Protein AF-A0AAW6KFJ2-F1 (afdb_monomer_lite)

pLDDT: mean 87.39, std 12.88, range [51.41, 98.06]

Sequence (100 aa):
MVNFIKYVGFAILAAGVITFLYLGLGMKTYEPGLSEGYTYEEPHPLRWVYAIASFLSCAFFGSVLLGISRIVQHKESESEYLKGIHEDIRHMKARNGIID

Foldseek 3Di:
DLVVLLVVLVVLLVVLVVQLCCQLPPAWDWDDDPDPPDTDTHHDPCSNVVSVVSSVVSNVVSVVSNVVSVVVVVVVVVVVVVVVVVVVVVVVCVVVVPDD

Secondary structure (DSSP, 8-state):
-HHHHHHHHHHHHHHHHHHHHHHHHH-EEEEEPSSTT-EEEEEPTTHHHHHHHHHHHHHHHHHHHHHHHHHHHHHHHHHHHHHHHHHHHHHHHHHTT---

Radius of gyration: 27.54 Å; chains: 1; bounding box: 54×17×85 Å

Structure (mmCIF, N/CA/C/O backbone):
data_AF-A0AAW6KFJ2-F1
#
_entry.id   AF-A0AAW6KFJ2-F1
#
loop_
_atom_site.group_PDB
_atom_site.id
_atom_site.type_symbol
_atom_site.label_atom_id
_atom_site.label_alt_id
_atom_site.label_comp_id
_atom_site.label_asym_id
_atom_site.label_entity_id
_atom_site.label_seq_id
_atom_site.pdbx_PDB_ins_code
_atom_site.Cartn_x
_atom_site.Cartn_y
_atom_site.Cartn_z
_atom_site.occupancy
_atom_site.B_iso_or_equiv
_atom_site.auth_seq_id
_atom_site.auth_comp_id
_atom_site.auth_asym_id
_atom_site.auth_atom_id
_atom_site.pdbx_PDB_model_num
ATOM 1 N N . MET A 1 1 ? -17.006 -1.931 9.694 1.00 81.06 1 MET A N 1
ATOM 2 C CA . MET A 1 1 ? -16.263 -0.838 9.020 1.00 81.06 1 MET A CA 1
ATOM 3 C C . MET A 1 1 ? -14.757 -1.114 8.967 1.00 81.06 1 MET A C 1
ATOM 5 O O . MET A 1 1 ? -14.168 -1.003 7.900 1.00 81.06 1 MET A O 1
ATOM 9 N N . VAL A 1 2 ? -14.150 -1.559 10.072 1.00 89.19 2 VAL A N 1
ATOM 10 C CA . VAL A 1 2 ? -12.719 -1.920 10.180 1.00 89.19 2 VAL A CA 1
ATOM 11 C C . VAL A 1 2 ? -12.215 -2.843 9.062 1.00 89.19 2 VAL A C 1
ATOM 13 O O . VAL A 1 2 ? -11.214 -2.535 8.418 1.00 89.19 2 VAL A O 1
ATOM 16 N N . ASN A 1 3 ? -12.923 -3.947 8.790 1.00 90.94 3 ASN A N 1
ATOM 17 C CA . ASN A 1 3 ? -12.503 -4.913 7.766 1.00 90.94 3 ASN A CA 1
ATOM 18 C C . ASN A 1 3 ? -12.411 -4.284 6.371 1.00 90.94 3 ASN A C 1
ATOM 20 O O . ASN A 1 3 ? -11.471 -4.567 5.638 1.00 90.94 3 ASN A O 1
ATOM 24 N N . PHE A 1 4 ? -13.333 -3.380 6.030 1.00 93.00 4 PHE A N 1
ATOM 25 C CA . PHE A 1 4 ? -13.304 -2.666 4.755 1.00 93.00 4 PHE A CA 1
ATOM 26 C C . PHE A 1 4 ? -12.043 -1.799 4.625 1.00 93.00 4 PHE A C 1
ATOM 28 O O . PHE A 1 4 ? -11.309 -1.934 3.651 1.00 93.00 4 PHE A O 1
ATOM 35 N N . ILE A 1 5 ? -11.736 -0.987 5.644 1.00 93.62 5 ILE A N 1
ATOM 36 C CA . ILE A 1 5 ? -10.531 -0.137 5.680 1.00 93.62 5 ILE A CA 1
ATOM 37 C C . ILE A 1 5 ? -9.265 -0.991 5.537 1.00 93.62 5 ILE A C 1
ATOM 39 O O . ILE A 1 5 ? -8.359 -0.655 4.774 1.00 93.62 5 ILE A O 1
ATOM 43 N N . LYS A 1 6 ? -9.225 -2.132 6.232 1.00 94.94 6 LYS A N 1
ATOM 44 C CA . LYS A 1 6 ? -8.114 -3.082 6.167 1.00 94.94 6 LYS A CA 1
ATOM 45 C C . LYS A 1 6 ? -7.924 -3.647 4.755 1.00 94.94 6 LYS A C 1
ATOM 47 O O . LYS A 1 6 ? -6.801 -3.652 4.256 1.00 94.94 6 LYS A O 1
ATOM 52 N N . TYR A 1 7 ? -8.999 -4.091 4.098 1.00 96.81 7 TYR A N 1
ATOM 53 C CA . TYR A 1 7 ? -8.926 -4.610 2.728 1.00 96.81 7 TYR A CA 1
ATOM 54 C C . TYR A 1 7 ? -8.493 -3.542 1.723 1.00 96.81 7 TYR A C 1
ATOM 56 O O . TYR A 1 7 ? -7.652 -3.827 0.875 1.00 96.81 7 TYR A O 1
ATOM 64 N N . VAL A 1 8 ? -8.996 -2.311 1.852 1.00 97.00 8 VAL A N 1
ATOM 65 C CA . VAL A 1 8 ? -8.570 -1.182 1.009 1.00 97.00 8 VAL A CA 1
ATOM 66 C C . VAL A 1 8 ? -7.079 -0.888 1.200 1.00 97.00 8 VAL A C 1
ATOM 68 O O . VAL A 1 8 ? -6.360 -0.726 0.216 1.00 97.00 8 VAL A O 1
ATOM 71 N N . GLY A 1 9 ? -6.585 -0.896 2.443 1.00 95.81 9 GLY A N 1
ATOM 72 C CA . GLY A 1 9 ? -5.157 -0.740 2.733 1.00 95.81 9 GLY A CA 1
ATOM 73 C C . GLY A 1 9 ? -4.296 -1.803 2.043 1.00 95.81 9 GLY A C 1
ATOM 74 O O . GLY A 1 9 ? -3.320 -1.467 1.374 1.00 95.81 9 GLY A O 1
ATOM 75 N N . PHE A 1 10 ? -4.688 -3.080 2.122 1.00 97.69 10 PHE A N 1
ATOM 76 C CA . PHE A 1 10 ? -3.987 -4.160 1.416 1.00 97.69 10 PHE A CA 1
ATOM 77 C C . PHE A 1 10 ? -4.077 -4.049 -0.108 1.00 97.69 10 PHE A C 1
ATOM 79 O O . PHE A 1 10 ? -3.086 -4.310 -0.789 1.00 97.69 10 PHE A O 1
ATOM 86 N N . ALA A 1 11 ? -5.226 -3.639 -0.649 1.00 97.62 11 ALA A N 1
ATOM 87 C CA . ALA A 1 11 ? -5.393 -3.435 -2.084 1.00 97.62 11 ALA A CA 1
ATOM 88 C C . ALA A 1 11 ? -4.442 -2.349 -2.612 1.00 97.62 11 ALA A C 1
ATOM 90 O O . ALA A 1 11 ? -3.820 -2.540 -3.654 1.00 97.62 11 ALA A O 1
ATOM 91 N N . ILE A 1 12 ? -4.261 -1.253 -1.867 1.00 97.19 12 ILE A N 1
ATOM 92 C CA . ILE A 1 12 ? -3.308 -0.188 -2.217 1.00 97.19 12 ILE A CA 1
ATOM 93 C C . ILE A 1 12 ? -1.865 -0.701 -2.190 1.00 97.19 12 ILE A C 1
ATOM 95 O O . ILE A 1 12 ? -1.094 -0.391 -3.097 1.00 97.19 12 ILE A O 1
ATOM 99 N N . LEU A 1 13 ? -1.494 -1.517 -1.197 1.00 97.56 13 LEU A N 1
ATOM 100 C CA . LEU A 1 13 ? -0.160 -2.129 -1.150 1.00 97.56 13 LEU A CA 1
ATOM 101 C C . LEU A 1 13 ? 0.086 -3.046 -2.355 1.00 97.56 13 LEU A C 1
ATOM 103 O O . LEU A 1 13 ? 1.133 -2.950 -2.995 1.00 97.56 13 LEU A O 1
ATOM 107 N N . ALA A 1 14 ? -0.888 -3.892 -2.702 1.00 97.56 14 ALA A N 1
ATOM 108 C CA . ALA A 1 14 ? -0.802 -4.767 -3.868 1.00 97.56 14 ALA A CA 1
ATOM 109 C C . ALA A 1 14 ? -0.702 -3.965 -5.176 1.00 97.56 14 ALA A C 1
ATOM 111 O O . ALA A 1 14 ? 0.164 -4.241 -6.006 1.00 97.56 14 ALA A O 1
ATOM 112 N N . ALA A 1 15 ? -1.528 -2.926 -5.333 1.00 97.06 15 ALA A N 1
ATOM 113 C CA . ALA A 1 15 ? -1.469 -2.023 -6.478 1.00 97.06 15 ALA A CA 1
ATOM 114 C C . ALA A 1 15 ? -0.106 -1.317 -6.581 1.00 97.06 15 ALA A C 1
ATOM 116 O O . ALA A 1 15 ? 0.425 -1.169 -7.681 1.00 97.06 15 ALA A O 1
ATOM 117 N N . GLY A 1 16 ? 0.499 -0.947 -5.448 1.00 96.81 16 GLY A N 1
ATOM 118 C CA . GLY A 1 16 ? 1.849 -0.386 -5.393 1.00 96.81 16 GLY A CA 1
ATOM 119 C C . GLY A 1 16 ? 2.913 -1.325 -5.960 1.00 96.81 16 GLY A C 1
ATOM 120 O O . GLY A 1 16 ? 3.731 -0.897 -6.773 1.00 96.81 16 GLY A O 1
ATOM 121 N N . VAL A 1 17 ? 2.876 -2.612 -5.596 1.00 97.06 17 VAL A N 1
ATOM 122 C CA . VAL A 1 17 ? 3.793 -3.635 -6.138 1.00 97.06 17 VAL A CA 1
ATOM 123 C C . VAL A 1 17 ? 3.592 -3.818 -7.643 1.00 97.06 17 VAL A C 1
ATOM 125 O O . VAL A 1 17 ? 4.563 -3.844 -8.397 1.00 97.06 17 VAL A O 1
ATOM 128 N N . ILE A 1 18 ? 2.338 -3.900 -8.097 1.00 96.88 18 ILE A N 1
ATOM 129 C CA . ILE A 1 18 ? 2.016 -4.045 -9.524 1.00 96.88 18 ILE A CA 1
ATOM 130 C C . ILE A 1 18 ? 2.538 -2.837 -10.312 1.00 96.88 18 ILE A C 1
ATOM 132 O O . ILE A 1 18 ? 3.198 -3.001 -11.336 1.00 96.88 18 ILE A O 1
ATOM 136 N N . THR A 1 19 ? 2.298 -1.627 -9.805 1.00 95.19 19 THR A N 1
ATOM 137 C CA . THR A 1 19 ? 2.715 -0.372 -10.447 1.00 95.19 19 THR A CA 1
ATOM 138 C C . THR A 1 19 ? 4.237 -0.253 -10.501 1.00 95.19 19 THR A C 1
ATOM 140 O O . THR A 1 19 ? 4.788 0.145 -11.524 1.00 95.19 19 THR A O 1
ATOM 143 N N . PHE A 1 20 ? 4.932 -0.652 -9.432 1.00 96.19 20 PHE A N 1
ATOM 144 C CA . PHE A 1 20 ? 6.392 -0.695 -9.385 1.00 96.19 20 PHE A CA 1
ATOM 145 C C . PHE A 1 20 ? 6.978 -1.584 -10.486 1.00 96.19 20 PHE A C 1
ATOM 147 O O . PHE A 1 20 ? 7.858 -1.147 -11.228 1.00 96.19 20 PHE A O 1
ATOM 154 N N . LEU A 1 21 ? 6.467 -2.812 -10.622 1.00 95.69 21 LEU A N 1
ATOM 155 C CA . LEU A 1 21 ? 6.923 -3.749 -11.651 1.00 95.69 21 LEU A CA 1
ATOM 156 C C . LEU A 1 21 ? 6.587 -3.243 -13.056 1.00 95.69 21 LEU A C 1
ATOM 158 O O . LEU A 1 21 ? 7.435 -3.296 -13.946 1.00 95.69 21 LEU A O 1
ATOM 162 N N . TYR A 1 22 ? 5.380 -2.704 -13.240 1.00 94.62 22 TYR A N 1
ATOM 163 C CA . TYR A 1 22 ? 4.930 -2.164 -14.518 1.00 94.62 22 TYR A CA 1
ATOM 164 C C . TYR A 1 22 ? 5.810 -1.000 -14.994 1.00 94.62 22 TYR A C 1
ATOM 166 O O . TYR A 1 22 ? 6.278 -1.006 -16.129 1.00 94.62 22 TYR A O 1
ATOM 174 N N . LEU A 1 23 ? 6.102 -0.031 -14.122 1.00 93.50 23 LEU A N 1
ATOM 175 C CA . LEU A 1 23 ? 6.944 1.117 -14.468 1.00 93.50 23 LEU A CA 1
ATOM 176 C C . LEU A 1 23 ? 8.423 0.740 -14.593 1.00 93.50 23 LEU A C 1
ATOM 178 O O . LEU A 1 23 ? 9.086 1.175 -15.533 1.00 93.50 23 LEU A O 1
ATOM 182 N N . GLY A 1 24 ? 8.944 -0.083 -13.680 1.00 91.00 24 GLY A N 1
ATOM 183 C CA . GLY A 1 24 ? 10.355 -0.474 -13.677 1.00 91.00 24 GLY A CA 1
ATOM 184 C C . GLY A 1 24 ? 10.751 -1.285 -14.913 1.00 91.00 24 GLY A C 1
ATOM 185 O O . GLY A 1 24 ? 11.833 -1.083 -15.470 1.00 91.00 24 GLY A O 1
ATOM 186 N N . LEU A 1 25 ? 9.865 -2.171 -15.379 1.00 89.88 25 LEU A N 1
ATOM 187 C CA . LEU A 1 25 ? 10.144 -3.069 -16.502 1.00 89.88 25 LEU A CA 1
ATOM 188 C C . LEU A 1 25 ? 9.567 -2.577 -17.834 1.00 89.88 25 LEU A C 1
ATOM 190 O O . LEU A 1 25 ? 10.178 -2.813 -18.873 1.00 89.88 25 LEU A O 1
ATOM 194 N N . GLY A 1 26 ? 8.412 -1.909 -17.815 1.00 87.50 26 GLY A N 1
ATOM 195 C CA . GLY A 1 26 ? 7.645 -1.591 -19.021 1.00 87.50 26 GLY A CA 1
ATOM 196 C C . GLY A 1 26 ? 7.860 -0.191 -19.591 1.00 87.50 26 GLY A C 1
ATOM 197 O O . GLY A 1 26 ? 7.506 0.04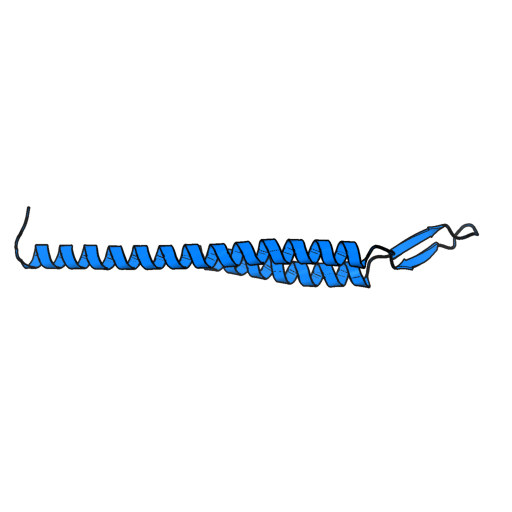0 -20.745 1.00 87.50 26 GLY A O 1
ATOM 198 N N . MET A 1 27 ? 8.424 0.752 -18.828 1.00 85.56 27 MET A N 1
ATOM 199 C CA . MET A 1 27 ? 8.512 2.136 -19.293 1.00 85.56 27 MET A CA 1
ATOM 200 C C . MET A 1 27 ? 9.682 2.361 -20.257 1.00 85.56 27 MET A C 1
ATOM 202 O O . MET A 1 27 ? 10.853 2.171 -19.909 1.00 85.56 27 MET A O 1
ATOM 206 N N . LYS A 1 28 ? 9.338 2.815 -21.462 1.00 85.31 28 LYS A N 1
ATOM 207 C CA . LYS A 1 28 ? 10.245 3.055 -22.586 1.00 85.31 28 LYS A CA 1
ATOM 208 C C . LYS A 1 28 ? 10.209 4.522 -23.011 1.00 85.31 28 LYS A C 1
ATOM 210 O O . LYS A 1 28 ? 9.214 5.211 -22.789 1.00 85.31 28 LYS A O 1
ATOM 215 N N . THR A 1 29 ? 11.288 4.976 -23.625 1.00 78.25 29 THR A N 1
ATOM 216 C CA . THR A 1 29 ? 11.393 6.240 -24.353 1.00 78.25 29 THR A CA 1
ATOM 217 C C . THR A 1 29 ? 11.551 5.944 -25.832 1.00 78.25 29 THR A C 1
ATOM 219 O O . THR A 1 29 ? 12.239 5.002 -26.215 1.00 78.25 29 THR A O 1
ATOM 222 N N . TYR A 1 30 ? 10.902 6.764 -26.651 1.00 71.81 30 TYR A N 1
ATOM 223 C CA . TYR A 1 30 ? 11.036 6.727 -28.097 1.00 71.81 30 TYR A CA 1
ATOM 224 C C . TYR A 1 30 ? 11.974 7.855 -28.503 1.00 71.81 30 TYR A C 1
ATOM 226 O O . TYR A 1 30 ? 11.594 9.024 -28.424 1.00 71.81 30 TYR A O 1
ATOM 234 N N . GLU A 1 31 ? 13.196 7.515 -28.899 1.00 64.44 31 GLU A N 1
ATOM 235 C CA . GLU A 1 31 ? 14.096 8.500 -29.494 1.00 64.44 31 GLU A CA 1
ATOM 236 C C . GLU A 1 31 ? 13.868 8.561 -31.012 1.00 64.44 31 GLU A C 1
ATOM 238 O O . GLU A 1 31 ? 13.760 7.507 -31.656 1.00 64.44 31 GLU A O 1
ATOM 243 N N . PRO A 1 32 ? 13.762 9.768 -31.605 1.00 61.50 32 PRO A N 1
ATOM 244 C CA . PRO A 1 32 ? 13.761 9.904 -33.052 1.00 61.50 32 PRO A CA 1
ATOM 245 C C . PRO A 1 32 ? 15.128 9.449 -33.569 1.00 61.50 32 PRO A C 1
ATOM 247 O O . PRO A 1 32 ? 16.155 10.036 -33.233 1.00 61.50 32 PRO A O 1
ATOM 250 N N . GLY A 1 33 ? 15.153 8.374 -34.355 1.00 59.22 33 GLY A N 1
ATOM 251 C CA . GLY A 1 33 ? 16.385 7.887 -34.958 1.00 59.22 33 GLY A CA 1
ATOM 252 C C . GLY A 1 33 ? 17.001 8.904 -35.918 1.00 59.22 33 GLY A C 1
ATOM 253 O O . GLY A 1 33 ? 16.338 9.806 -36.428 1.00 59.22 33 GLY A O 1
ATOM 254 N N . LEU A 1 34 ? 18.290 8.713 -36.207 1.00 60.50 34 LEU A N 1
ATOM 255 C CA . LEU A 1 34 ? 19.069 9.509 -37.168 1.00 60.50 34 LEU A CA 1
ATOM 256 C C . LEU A 1 34 ? 18.551 9.411 -38.624 1.00 60.50 34 LEU A C 1
ATOM 258 O O . LEU A 1 34 ? 19.060 10.108 -39.499 1.00 60.50 34 LEU A O 1
ATOM 262 N N . SER A 1 35 ? 17.554 8.565 -38.894 1.00 55.09 35 SER A N 1
ATOM 263 C CA . SER A 1 35 ? 16.872 8.410 -40.181 1.00 55.09 35 SER A CA 1
ATOM 264 C C . SER A 1 35 ? 15.350 8.360 -39.998 1.00 55.09 35 SER A C 1
ATOM 266 O O . SER A 1 35 ? 14.845 7.829 -39.005 1.00 55.09 35 SER A O 1
ATOM 268 N N . GLU A 1 36 ? 14.611 8.914 -40.967 1.00 55.75 36 GLU A N 1
ATOM 269 C CA . GLU A 1 36 ? 13.144 8.922 -40.977 1.00 55.75 36 GLU A CA 1
ATOM 270 C C . GLU A 1 36 ? 12.591 7.493 -40.826 1.00 55.75 36 GLU A C 1
ATOM 272 O O . GLU A 1 36 ? 12.767 6.646 -41.700 1.00 55.75 36 GLU A O 1
ATOM 277 N N . GLY A 1 37 ? 11.927 7.220 -39.698 1.00 57.69 37 GLY A N 1
ATOM 278 C CA . GLY A 1 37 ? 11.163 5.987 -39.475 1.00 57.69 37 GLY A CA 1
ATOM 279 C C . GLY A 1 37 ? 11.770 4.955 -38.519 1.00 57.69 37 GLY A C 1
ATOM 280 O O . GLY A 1 37 ? 11.071 4.005 -38.174 1.00 57.69 37 GLY A O 1
ATOM 281 N N . TYR A 1 38 ? 13.004 5.128 -38.031 1.00 51.41 38 TYR A N 1
ATOM 282 C CA . TYR A 1 38 ? 13.564 4.235 -37.006 1.00 51.41 38 TYR A CA 1
ATOM 283 C C . TYR A 1 38 ? 13.394 4.846 -35.617 1.00 51.41 38 TYR A C 1
ATOM 285 O O . TYR A 1 38 ? 14.055 5.816 -35.264 1.00 51.41 38 TYR A O 1
ATOM 293 N N . THR A 1 39 ? 12.483 4.290 -34.823 1.00 60.59 39 THR A N 1
ATOM 294 C CA . THR A 1 39 ? 12.335 4.628 -33.403 1.00 60.59 39 THR A CA 1
ATOM 295 C C . THR A 1 39 ? 13.037 3.553 -32.587 1.00 60.59 39 THR A C 1
ATOM 297 O O . THR A 1 39 ? 12.672 2.381 -32.677 1.00 60.59 39 THR A O 1
ATOM 300 N N . TYR A 1 40 ? 14.055 3.923 -31.811 1.00 59.50 40 TYR A N 1
ATOM 301 C CA . TYR A 1 40 ? 14.673 2.983 -30.879 1.00 59.50 40 TYR A CA 1
ATOM 302 C C . TYR A 1 40 ? 13.818 2.911 -29.613 1.00 59.50 40 TYR A C 1
ATOM 304 O O . TYR A 1 40 ? 13.513 3.934 -28.998 1.00 59.50 40 TYR A O 1
ATOM 312 N N . GLU A 1 41 ? 13.394 1.700 -29.247 1.00 70.81 41 GLU A N 1
ATOM 313 C CA . GLU A 1 41 ? 12.738 1.438 -27.967 1.00 70.81 41 GLU A CA 1
ATOM 314 C C . GLU A 1 41 ? 13.799 1.278 -26.878 1.00 70.81 41 GLU A C 1
ATOM 316 O O . GLU A 1 41 ? 14.230 0.166 -26.564 1.00 70.81 41 GLU A O 1
ATOM 321 N N . GLU A 1 42 ? 14.218 2.392 -26.287 1.00 80.31 42 GLU A N 1
ATOM 322 C CA . GLU A 1 42 ? 15.124 2.361 -25.144 1.00 80.31 42 GLU A CA 1
ATOM 323 C C . GLU A 1 42 ? 14.350 2.420 -23.821 1.00 80.31 42 GLU A C 1
ATOM 325 O O . GLU A 1 42 ? 13.290 3.043 -23.729 1.00 80.31 42 GLU A O 1
ATOM 330 N N . PRO A 1 43 ? 14.823 1.746 -22.759 1.00 83.25 43 PRO A N 1
ATOM 331 C CA . PRO A 1 43 ? 14.212 1.872 -21.446 1.00 83.25 43 PRO A CA 1
ATOM 332 C C . PRO A 1 43 ? 14.358 3.303 -20.916 1.00 83.25 43 PRO A C 1
ATOM 334 O O . PRO A 1 43 ? 15.453 3.858 -20.908 1.00 83.25 43 PRO A O 1
ATOM 337 N N . HIS A 1 44 ? 13.274 3.872 -20.378 1.00 85.25 44 HIS A N 1
ATOM 338 C CA . HIS A 1 44 ? 13.294 5.246 -19.876 1.00 85.25 44 HIS A CA 1
ATOM 339 C C . HIS A 1 44 ? 14.338 5.391 -18.746 1.00 85.25 44 HIS A C 1
ATOM 341 O O . HIS A 1 44 ? 14.251 4.659 -17.753 1.00 85.25 44 HIS A O 1
ATOM 347 N N . PRO A 1 45 ? 15.280 6.353 -18.804 1.00 87.94 45 PRO A N 1
ATOM 348 C CA . PRO A 1 45 ? 16.389 6.444 -17.845 1.00 87.94 45 PRO A CA 1
ATOM 349 C C . PRO A 1 45 ? 15.903 6.629 -16.399 1.00 87.94 45 PRO A C 1
ATOM 351 O O . PRO A 1 45 ? 16.411 6.012 -15.467 1.00 87.94 45 PRO A O 1
ATOM 354 N N . LEU A 1 46 ? 14.836 7.412 -16.213 1.00 91.50 46 LEU A N 1
ATOM 355 C CA . LEU A 1 46 ? 14.206 7.650 -14.906 1.00 91.50 46 LEU A CA 1
ATOM 356 C C . LEU A 1 46 ? 13.170 6.590 -14.480 1.00 91.50 46 LEU A C 1
ATOM 358 O O . LEU A 1 46 ? 12.468 6.797 -13.490 1.00 91.50 46 LEU A O 1
ATOM 362 N N . ARG A 1 47 ? 13.046 5.449 -15.177 1.00 91.94 47 ARG A N 1
ATOM 363 C CA . ARG A 1 47 ? 11.995 4.451 -14.886 1.00 91.94 47 ARG A CA 1
ATOM 364 C C . ARG A 1 47 ? 11.968 3.954 -13.453 1.00 91.94 47 ARG A C 1
ATOM 366 O O . ARG A 1 47 ? 10.902 3.862 -12.851 1.00 91.94 47 ARG A O 1
ATOM 373 N N . TRP A 1 48 ? 13.143 3.727 -12.880 1.00 91.94 48 TRP A N 1
ATOM 374 C CA . TRP A 1 48 ? 13.266 3.282 -11.499 1.00 91.94 48 TRP A CA 1
ATOM 375 C C . TRP A 1 48 ? 12.929 4.382 -10.497 1.00 91.94 48 TRP A C 1
ATOM 377 O O . TRP A 1 48 ? 12.353 4.081 -9.458 1.00 91.94 48 TRP A O 1
ATOM 387 N N . VAL A 1 49 ? 13.202 5.649 -10.819 1.00 95.19 49 VAL A N 1
ATOM 388 C CA . VAL A 1 49 ? 12.833 6.783 -9.959 1.00 95.19 49 VAL A CA 1
ATOM 389 C C . VAL A 1 49 ? 11.313 6.878 -9.846 1.00 95.19 49 VAL A C 1
ATOM 391 O O . VAL A 1 49 ? 10.782 6.917 -8.738 1.00 95.19 49 VAL A O 1
ATOM 394 N N . TYR A 1 50 ? 10.600 6.827 -10.975 1.00 93.75 50 TYR A N 1
ATOM 395 C CA . TYR A 1 50 ? 9.137 6.858 -10.975 1.00 93.75 50 TYR A CA 1
ATOM 396 C C . TYR A 1 50 ? 8.518 5.603 -10.351 1.00 93.75 50 TYR A C 1
ATOM 398 O O . TYR A 1 50 ? 7.545 5.711 -9.601 1.00 93.75 50 TYR A O 1
ATOM 406 N N . ALA A 1 51 ? 9.098 4.423 -10.599 1.00 94.81 51 ALA A N 1
ATOM 407 C CA . ALA A 1 51 ? 8.658 3.178 -9.976 1.00 94.81 51 ALA A CA 1
ATOM 408 C C . ALA A 1 51 ? 8.794 3.238 -8.445 1.00 94.81 51 ALA A C 1
ATOM 410 O O . ALA A 1 51 ? 7.828 2.961 -7.736 1.00 94.81 51 ALA A O 1
ATOM 411 N N . ILE A 1 52 ? 9.957 3.655 -7.929 1.00 96.31 52 ILE A N 1
ATOM 412 C CA . ILE A 1 52 ? 10.221 3.771 -6.487 1.00 96.31 52 ILE A CA 1
ATOM 413 C C . ILE A 1 52 ? 9.316 4.829 -5.848 1.00 96.31 52 ILE A C 1
ATOM 415 O O . ILE A 1 52 ? 8.719 4.562 -4.808 1.00 96.31 52 ILE A O 1
ATOM 419 N N . ALA A 1 53 ? 9.170 6.005 -6.463 1.00 96.38 53 ALA A N 1
ATOM 420 C CA . ALA A 1 53 ? 8.300 7.063 -5.946 1.00 96.38 53 ALA A CA 1
ATOM 421 C C . ALA A 1 53 ? 6.834 6.606 -5.851 1.00 96.38 53 ALA A C 1
ATOM 423 O O . ALA A 1 53 ? 6.166 6.837 -4.838 1.00 96.38 53 ALA A O 1
ATOM 424 N N . SER A 1 54 ? 6.353 5.901 -6.878 1.00 96.00 54 SER A N 1
ATOM 425 C CA . SER A 1 54 ? 5.006 5.323 -6.893 1.00 96.00 54 SER A CA 1
ATOM 426 C C . SER A 1 54 ? 4.852 4.254 -5.810 1.00 96.00 54 SER A C 1
ATOM 428 O O . SER A 1 54 ? 3.895 4.287 -5.036 1.00 96.00 54 SER A O 1
ATOM 430 N N . PHE A 1 55 ? 5.830 3.351 -5.690 1.00 97.44 55 PHE A N 1
ATOM 431 C CA . PHE A 1 55 ? 5.835 2.301 -4.674 1.00 97.44 55 PHE A CA 1
ATOM 432 C C . PHE A 1 55 ? 5.811 2.869 -3.254 1.00 97.44 55 PHE A C 1
ATOM 434 O O . PHE A 1 55 ? 4.978 2.457 -2.450 1.00 97.44 55 PHE A O 1
ATOM 441 N N . LEU A 1 56 ? 6.679 3.840 -2.952 1.00 97.81 56 LEU A N 1
ATOM 442 C CA . LEU A 1 56 ? 6.752 4.482 -1.638 1.00 97.81 56 LEU A CA 1
ATOM 443 C C . LEU A 1 56 ? 5.449 5.195 -1.281 1.00 97.81 56 LEU A C 1
ATOM 445 O O . LEU A 1 56 ? 4.992 5.095 -0.144 1.00 97.81 56 LEU A O 1
ATOM 449 N N . SER A 1 57 ? 4.821 5.858 -2.252 1.00 97.19 57 SER A N 1
ATOM 450 C CA . SER A 1 57 ? 3.529 6.517 -2.052 1.00 97.19 57 SER A CA 1
ATOM 451 C C . SER A 1 57 ? 2.449 5.498 -1.677 1.00 97.19 57 SER A C 1
ATOM 453 O O . SER A 1 57 ? 1.782 5.644 -0.652 1.00 97.19 57 SER A O 1
ATOM 455 N N . CYS A 1 58 ? 2.315 4.413 -2.446 1.00 97.69 58 CYS A N 1
ATOM 456 C CA . CYS A 1 58 ? 1.370 3.341 -2.133 1.00 97.69 58 CYS A CA 1
ATOM 457 C C . CYS A 1 58 ? 1.687 2.659 -0.793 1.00 97.69 58 CYS A C 1
ATOM 459 O O . CYS A 1 58 ? 0.775 2.402 -0.008 1.00 97.69 58 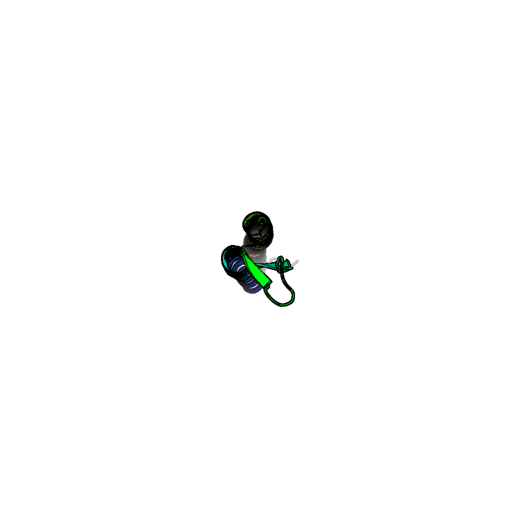CYS A O 1
ATOM 461 N N . ALA A 1 59 ? 2.966 2.406 -0.501 1.00 97.81 59 ALA A N 1
ATOM 462 C CA . ALA A 1 59 ? 3.410 1.811 0.755 1.00 97.81 59 ALA A CA 1
ATOM 463 C C . ALA A 1 59 ? 3.029 2.684 1.956 1.00 97.81 59 ALA A C 1
ATOM 465 O O . ALA A 1 59 ? 2.504 2.172 2.947 1.00 97.81 59 ALA A O 1
ATOM 466 N N . PHE A 1 60 ? 3.230 4.000 1.850 1.00 98.06 60 PHE A N 1
ATOM 467 C CA . PHE A 1 60 ? 2.852 4.961 2.879 1.00 98.06 60 PHE A CA 1
ATOM 468 C C . PHE A 1 60 ? 1.336 4.976 3.103 1.00 98.06 60 PHE A C 1
ATOM 470 O O . PHE A 1 60 ? 0.879 4.679 4.207 1.00 98.06 60 PHE A O 1
ATOM 477 N N . PHE A 1 61 ? 0.541 5.245 2.063 1.00 96.94 61 PHE A N 1
ATOM 478 C CA . PHE A 1 61 ? -0.915 5.350 2.205 1.00 96.94 61 PHE A CA 1
ATOM 479 C C . PHE A 1 61 ? -1.566 4.027 2.628 1.00 96.94 61 PHE A C 1
ATOM 481 O O . PHE A 1 61 ? -2.433 4.022 3.504 1.00 96.94 61 PHE A O 1
ATOM 488 N N . GLY A 1 62 ? -1.117 2.899 2.070 1.00 97.31 62 GLY A N 1
ATOM 489 C CA . GLY A 1 62 ? -1.585 1.572 2.467 1.00 97.31 62 GLY A CA 1
ATOM 490 C C . GLY A 1 62 ? -1.290 1.279 3.941 1.00 97.31 62 GLY A C 1
ATOM 491 O O . GLY A 1 62 ? -2.175 0.834 4.672 1.00 97.31 62 GLY A O 1
ATOM 492 N N . SER A 1 63 ? -0.084 1.611 4.413 1.00 97.44 63 SER A N 1
ATOM 493 C CA . SER A 1 63 ? 0.303 1.434 5.821 1.00 97.44 63 SER A CA 1
ATOM 494 C C . SER A 1 63 ? -0.487 2.340 6.766 1.00 97.44 63 SER A C 1
ATOM 496 O O . SER A 1 63 ? -0.920 1.883 7.824 1.00 97.44 63 SER A O 1
ATOM 498 N N . VAL A 1 64 ? -0.730 3.597 6.380 1.00 97.75 64 VAL A N 1
ATOM 499 C CA . VAL A 1 64 ? -1.553 4.541 7.155 1.00 97.75 64 VAL A CA 1
ATOM 500 C C . VAL A 1 64 ? -2.978 4.012 7.317 1.00 97.75 64 VAL A C 1
ATOM 502 O O . VAL A 1 64 ? -3.488 3.973 8.435 1.00 97.75 64 VAL A O 1
ATOM 505 N N . LEU A 1 65 ? -3.606 3.532 6.240 1.00 96.56 65 LEU A N 1
ATOM 506 C CA . LEU A 1 65 ? -4.944 2.930 6.286 1.00 96.56 65 LEU A CA 1
ATOM 507 C C . LEU A 1 65 ? -5.000 1.698 7.194 1.00 96.56 65 LEU A C 1
ATOM 509 O O . LEU A 1 65 ? -5.923 1.560 7.999 1.00 96.56 65 LEU A O 1
ATOM 513 N N . LEU A 1 66 ? -3.994 0.823 7.118 1.00 97.00 66 LEU A N 1
ATOM 514 C CA . LEU A 1 66 ? -3.890 -0.324 8.020 1.00 97.00 66 LEU A CA 1
ATOM 515 C C . LEU A 1 66 ? -3.718 0.117 9.481 1.00 97.00 66 LEU A C 1
ATOM 517 O O . LEU A 1 66 ? -4.357 -0.455 10.368 1.00 97.00 66 LEU A O 1
ATOM 521 N N . GLY A 1 67 ? -2.923 1.157 9.736 1.00 96.19 67 GLY A N 1
ATOM 522 C CA . GLY A 1 67 ? -2.778 1.769 11.057 1.00 96.19 67 GLY A CA 1
ATOM 523 C C . GLY A 1 67 ? -4.103 2.307 11.600 1.00 96.19 67 GLY A 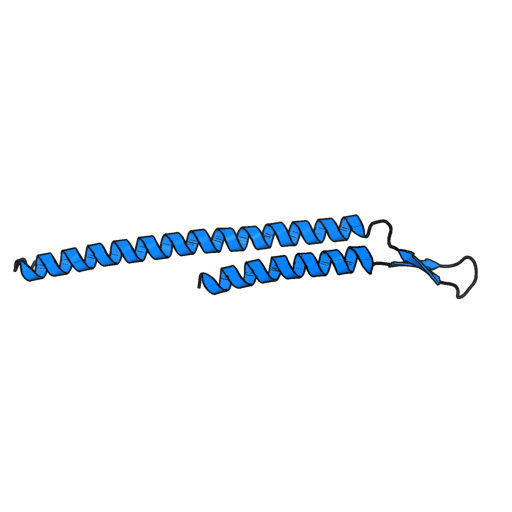C 1
ATOM 524 O O . GLY A 1 67 ? -4.505 1.947 12.706 1.00 96.19 67 GLY A O 1
ATOM 525 N N . ILE A 1 68 ? -4.834 3.081 10.794 1.00 95.88 68 ILE A N 1
ATOM 526 C CA . ILE A 1 68 ? -6.167 3.594 11.142 1.00 95.88 68 ILE A CA 1
ATOM 527 C C . ILE A 1 68 ? -7.125 2.437 11.439 1.00 95.88 68 ILE A C 1
ATOM 529 O O . ILE A 1 68 ? -7.840 2.485 12.438 1.00 95.88 68 ILE A O 1
ATOM 533 N N . SER A 1 69 ? -7.108 1.370 10.632 1.00 96.19 69 SER A N 1
ATOM 534 C CA . SER A 1 69 ? -7.978 0.210 10.860 1.00 96.19 69 SER A CA 1
ATOM 535 C C . SER A 1 69 ? -7.762 -0.415 12.243 1.00 96.19 69 SER A C 1
ATOM 537 O O . SER A 1 69 ? -8.735 -0.724 12.926 1.00 96.19 69 SER A O 1
ATOM 539 N N . ARG A 1 70 ? -6.504 -0.518 12.702 1.00 94.38 70 ARG A N 1
ATOM 540 C CA . ARG A 1 70 ? -6.174 -1.025 14.043 1.00 94.38 70 ARG A CA 1
ATOM 541 C C . ARG A 1 70 ? -6.650 -0.090 15.150 1.00 94.38 70 ARG A C 1
ATOM 543 O O . ARG A 1 70 ? -7.186 -0.570 16.143 1.00 94.38 70 ARG A O 1
ATOM 550 N N . ILE A 1 71 ? -6.481 1.222 14.980 1.00 95.50 71 ILE A N 1
ATOM 551 C CA . ILE A 1 71 ? -6.931 2.213 15.969 1.00 95.50 71 ILE A CA 1
ATOM 552 C C . ILE A 1 71 ? -8.453 2.149 16.131 1.00 95.50 71 ILE A C 1
ATOM 554 O O . ILE A 1 71 ? -8.950 2.116 17.255 1.00 95.50 71 ILE A O 1
ATOM 558 N N . VAL A 1 72 ? -9.195 2.095 15.021 1.00 94.56 72 VAL A N 1
ATOM 559 C CA . VAL A 1 72 ? -10.662 1.993 15.055 1.00 94.56 72 VAL A CA 1
ATOM 560 C C . VAL A 1 72 ? -11.095 0.682 15.703 1.00 94.56 72 VAL A C 1
ATOM 562 O O . VAL A 1 72 ? -11.956 0.704 16.576 1.00 94.56 72 VAL A O 1
ATOM 565 N N . GLN A 1 7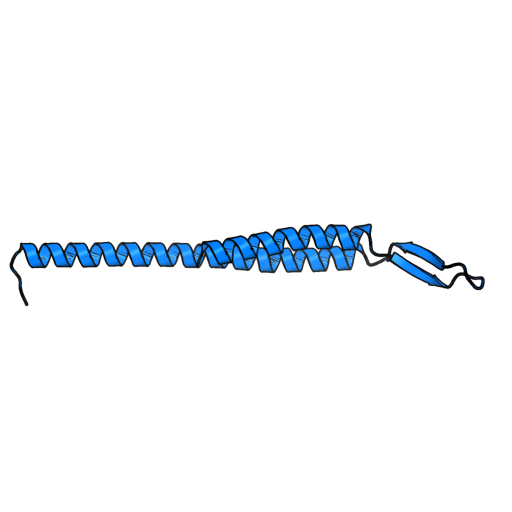3 ? -10.458 -0.438 15.347 1.00 94.12 73 GLN A N 1
ATOM 566 C CA . GLN A 1 73 ? -10.754 -1.739 15.949 1.00 94.12 73 GLN A CA 1
ATOM 567 C C . GLN A 1 73 ? -10.579 -1.726 17.470 1.00 94.12 73 GLN A C 1
ATOM 569 O O . GLN A 1 73 ? -11.418 -2.252 18.197 1.00 94.12 73 GLN A O 1
ATOM 574 N N . HIS A 1 74 ? -9.501 -1.108 17.951 1.00 94.06 74 HIS A N 1
ATOM 575 C CA . HIS A 1 74 ? -9.240 -1.009 19.379 1.00 94.06 74 HIS A CA 1
ATOM 576 C C . HIS A 1 74 ? -10.310 -0.172 20.093 1.00 94.06 74 HIS A C 1
ATOM 578 O O . HIS A 1 74 ? -10.878 -0.621 21.087 1.00 94.06 74 HIS A O 1
ATOM 584 N N . LYS A 1 75 ? -10.675 0.987 19.532 1.00 92.94 75 LYS A N 1
ATOM 585 C CA . LYS A 1 75 ? -11.734 1.839 20.095 1.00 92.94 75 LYS A CA 1
ATOM 586 C C . LYS A 1 75 ? -13.112 1.178 20.099 1.00 92.94 75 LYS A C 1
ATOM 588 O O . LYS A 1 75 ? -13.862 1.361 21.055 1.00 92.94 75 LYS A O 1
ATOM 593 N N . GLU A 1 76 ? -13.458 0.428 19.051 1.00 91.25 76 GLU A N 1
ATOM 594 C CA . GLU A 1 76 ? -14.711 -0.337 19.013 1.00 91.25 76 GLU A CA 1
ATOM 595 C C . GLU A 1 76 ? -14.742 -1.365 20.156 1.00 91.25 76 GLU A C 1
ATOM 597 O O . GLU A 1 76 ? -15.729 -1.418 20.888 1.00 91.25 76 GLU A O 1
ATOM 602 N N . SER A 1 77 ? -13.635 -2.084 20.388 1.00 90.75 77 SER A N 1
ATOM 603 C CA . SER A 1 77 ? -13.549 -3.067 21.479 1.00 90.75 77 SER A CA 1
ATOM 604 C C . SER A 1 77 ? -13.635 -2.445 22.878 1.00 90.75 77 SER A C 1
ATOM 606 O O . SER A 1 77 ? -14.334 -2.972 23.741 1.00 90.75 77 SER A O 1
ATOM 608 N N . GLU A 1 78 ? -12.990 -1.295 23.108 1.00 91.50 78 GLU A N 1
ATOM 609 C CA . GLU A 1 78 ? -13.093 -0.575 24.384 1.00 91.50 78 GLU A CA 1
ATOM 610 C C . GLU A 1 78 ? -14.521 -0.080 24.637 1.00 91.50 78 GLU A C 1
ATOM 612 O O . GLU A 1 78 ? -15.036 -0.188 25.750 1.00 91.50 78 GLU A O 1
ATOM 617 N N . SER A 1 79 ? -15.188 0.443 23.603 1.00 90.31 79 SER A N 1
ATOM 618 C CA . SER A 1 79 ? -16.571 0.906 23.722 1.00 90.31 79 SER A CA 1
ATOM 619 C C . SER A 1 79 ? -17.529 -0.238 24.052 1.00 90.31 79 SER A C 1
ATOM 621 O O . SER A 1 79 ? -18.422 -0.060 24.880 1.00 90.31 79 SER A O 1
ATOM 623 N N . GLU A 1 80 ? -17.350 -1.397 23.422 1.00 91.56 80 GLU A N 1
ATOM 624 C CA . GLU A 1 80 ? -18.162 -2.588 23.673 1.00 91.56 80 GLU A CA 1
ATOM 625 C C . GLU A 1 80 ? -17.959 -3.112 25.102 1.00 91.56 80 GLU A C 1
ATOM 627 O O . GLU A 1 80 ? -18.932 -3.389 25.803 1.00 91.56 80 GLU A O 1
ATOM 632 N N . TYR A 1 81 ? -16.715 -3.119 25.587 1.00 90.38 81 TYR A N 1
ATOM 633 C CA . TYR A 1 81 ? -16.393 -3.472 26.970 1.00 90.38 81 TYR A CA 1
ATOM 634 C C . TYR A 1 81 ? -17.067 -2.542 27.993 1.00 90.38 81 TYR A C 1
ATOM 636 O O . TYR A 1 81 ? -17.689 -3.007 28.950 1.00 90.38 81 TYR A O 1
ATOM 644 N N . LEU A 1 82 ? -17.005 -1.222 27.779 1.00 90.94 82 LEU A N 1
ATOM 645 C CA . LEU A 1 82 ? -17.652 -0.247 28.666 1.00 90.94 82 LEU A CA 1
ATOM 646 C C . LEU A 1 82 ? -19.181 -0.376 28.670 1.00 90.94 82 LEU A C 1
ATOM 648 O O . LEU A 1 82 ? -19.805 -0.205 29.719 1.00 90.94 82 LEU A O 1
ATOM 652 N N . LYS A 1 83 ? -19.786 -0.697 27.519 1.00 91.25 83 LYS A N 1
ATOM 653 C CA . LYS A 1 83 ? -21.224 -0.987 27.438 1.00 91.25 83 LYS A CA 1
ATOM 654 C C . LYS A 1 83 ? -21.590 -2.223 28.256 1.00 91.25 83 LYS A C 1
ATOM 656 O O . LYS A 1 83 ? -22.551 -2.149 29.014 1.00 91.25 83 LYS A O 1
ATOM 661 N N . GLY A 1 84 ? -20.792 -3.289 28.176 1.00 91.19 84 GLY A N 1
ATOM 662 C CA . GLY A 1 84 ? -20.995 -4.501 28.976 1.00 91.19 84 GLY A CA 1
ATOM 663 C C . GLY A 1 84 ? -20.983 -4.221 30.481 1.00 91.19 84 GLY A C 1
ATOM 664 O O . GLY A 1 84 ? -21.914 -4.599 31.186 1.00 91.19 84 GLY A O 1
ATOM 665 N N . ILE A 1 85 ? -20.000 -3.454 30.970 1.00 91.44 85 ILE A N 1
ATOM 666 C CA . ILE A 1 85 ? -19.949 -3.051 32.388 1.00 91.44 85 ILE A CA 1
ATOM 667 C C . ILE A 1 85 ? -21.193 -2.247 32.784 1.00 91.44 85 ILE A C 1
ATOM 669 O O . ILE A 1 85 ? -21.757 -2.454 33.859 1.00 91.44 85 ILE A O 1
ATOM 673 N N . HIS A 1 86 ? -21.617 -1.301 31.943 1.00 92.12 86 HIS A N 1
ATOM 674 C CA . HIS A 1 86 ? -22.783 -0.474 32.238 1.00 92.12 86 HIS A CA 1
ATOM 675 C C . HIS A 1 86 ? -24.073 -1.304 32.320 1.00 92.12 86 HIS A C 1
ATOM 677 O O . HIS A 1 86 ? -24.883 -1.096 33.227 1.00 92.12 86 HIS A O 1
ATOM 683 N N . GLU A 1 87 ? -24.253 -2.257 31.404 1.00 92.44 87 GLU A N 1
ATOM 684 C CA . GLU A 1 87 ? -25.379 -3.192 31.420 1.00 92.44 87 GLU A CA 1
ATOM 685 C C . GLU A 1 87 ? -25.350 -4.084 32.667 1.00 92.44 87 GLU A C 1
ATOM 687 O O . GLU A 1 87 ? -26.364 -4.182 33.360 1.00 92.44 87 GLU A O 1
ATOM 692 N N . ASP A 1 88 ? -24.192 -4.635 33.035 1.00 90.50 88 ASP A N 1
ATOM 693 C CA . ASP A 1 88 ? -24.033 -5.444 34.248 1.00 90.50 88 ASP A CA 1
ATOM 694 C C . ASP A 1 88 ? -24.390 -4.660 35.519 1.00 90.50 88 ASP A C 1
ATOM 696 O O . ASP A 1 88 ? -25.159 -5.141 36.357 1.00 90.50 88 ASP A O 1
ATOM 700 N N . ILE A 1 89 ? -23.903 -3.421 35.655 1.00 88.94 89 ILE A N 1
ATOM 701 C CA . ILE A 1 89 ? -24.250 -2.543 36.786 1.00 88.94 89 ILE A CA 1
ATOM 702 C C . ILE A 1 89 ? -25.760 -2.290 36.822 1.00 88.94 89 ILE A C 1
ATOM 704 O O . ILE A 1 89 ? -26.376 -2.346 37.892 1.00 88.94 89 ILE A O 1
ATOM 708 N N . ARG A 1 90 ? -26.377 -2.040 35.663 1.00 87.75 90 ARG A N 1
ATOM 709 C CA . ARG A 1 90 ? -27.823 -1.825 35.555 1.00 87.75 90 ARG A CA 1
ATOM 710 C C . ARG A 1 90 ? -28.604 -3.058 36.004 1.00 87.75 90 ARG A C 1
ATOM 712 O O . ARG A 1 90 ? -29.555 -2.922 36.774 1.00 87.75 90 ARG A O 1
ATOM 719 N N . HIS A 1 91 ? -28.189 -4.250 35.581 1.00 88.38 91 HIS A N 1
ATOM 720 C CA . HIS A 1 91 ? -28.804 -5.508 35.997 1.00 88.38 91 HIS A CA 1
ATOM 721 C C . HIS A 1 91 ? -28.634 -5.769 37.497 1.00 88.38 91 HIS A C 1
ATOM 723 O O . HIS A 1 91 ? -29.587 -6.196 38.151 1.00 88.38 91 HIS A O 1
ATOM 729 N N . MET A 1 92 ? -27.472 -5.455 38.078 1.00 86.50 92 MET A N 1
ATOM 730 C CA . MET A 1 92 ? -27.257 -5.560 39.525 1.00 86.50 92 MET A CA 1
ATOM 731 C C . MET A 1 92 ? -28.130 -4.576 40.313 1.00 86.50 92 MET A C 1
ATOM 733 O O . MET A 1 92 ? -28.733 -4.971 41.312 1.00 86.50 92 MET A O 1
ATOM 737 N N . LYS A 1 93 ? -28.254 -3.320 39.857 1.00 84.75 93 LYS A N 1
ATOM 738 C CA . LYS A 1 93 ? -29.120 -2.310 40.492 1.00 84.75 93 LYS A CA 1
ATOM 739 C C . LYS A 1 93 ? -30.592 -2.741 40.455 1.00 84.75 93 LYS A C 1
ATOM 741 O O . LYS A 1 93 ? -31.263 -2.692 41.484 1.00 84.75 93 LYS A O 1
ATOM 746 N N . ALA A 1 94 ? -31.054 -3.249 39.309 1.00 83.88 94 ALA A N 1
ATOM 747 C CA . ALA A 1 94 ? -32.403 -3.792 39.151 1.00 83.88 94 ALA A CA 1
ATOM 748 C C . ALA A 1 94 ? -32.651 -5.014 40.056 1.00 83.88 94 ALA A C 1
ATOM 750 O O . ALA A 1 94 ? -33.697 -5.100 40.697 1.00 83.88 94 ALA A O 1
ATOM 751 N N . ARG A 1 95 ? -31.680 -5.935 40.167 1.00 80.94 95 ARG A N 1
ATOM 752 C CA . ARG A 1 95 ? -31.782 -7.124 41.034 1.00 80.94 95 ARG A CA 1
ATOM 753 C C . ARG A 1 95 ? -31.831 -6.771 42.520 1.00 80.94 95 ARG A C 1
ATOM 755 O O . ARG A 1 95 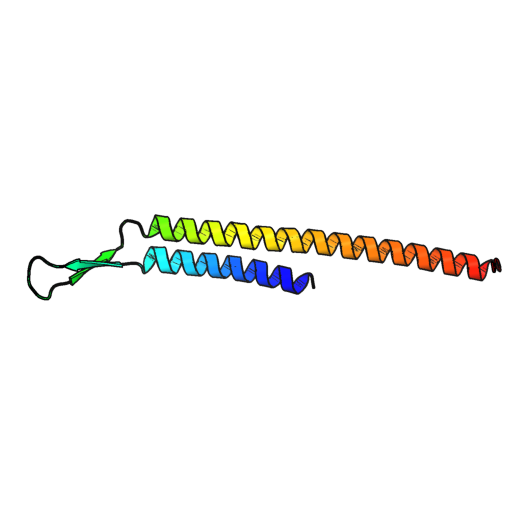? -32.514 -7.448 43.280 1.00 80.94 95 ARG A O 1
ATOM 762 N N . ASN A 1 96 ? -31.132 -5.716 42.930 1.00 81.00 96 ASN A N 1
ATOM 763 C C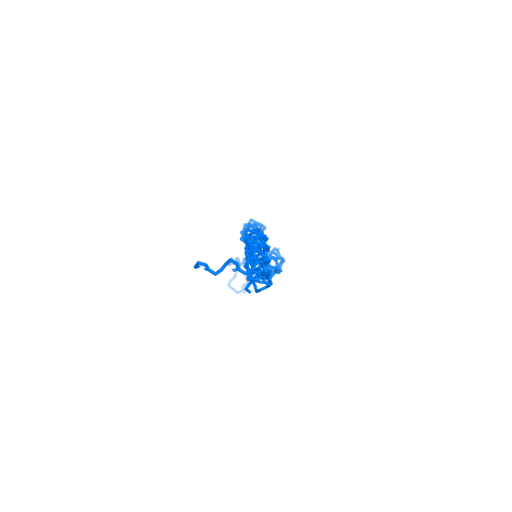A . ASN A 1 96 ? -31.108 -5.257 44.319 1.00 81.00 96 ASN A CA 1
ATOM 764 C C . ASN A 1 96 ? -32.326 -4.389 44.696 1.00 81.00 96 ASN A C 1
ATOM 766 O O . ASN A 1 96 ? -32.368 -3.869 45.807 1.00 81.00 96 ASN A O 1
ATOM 770 N N . GLY A 1 97 ? -33.309 -4.220 43.801 1.00 63.31 97 GLY A N 1
ATOM 771 C CA . GLY A 1 97 ? -34.549 -3.489 44.085 1.00 63.31 97 GLY A CA 1
ATOM 772 C C . GLY A 1 97 ? -34.382 -1.976 44.253 1.00 63.31 97 GLY A C 1
ATOM 773 O O . GLY A 1 97 ? -35.319 -1.312 44.686 1.00 63.31 97 GLY A O 1
ATOM 774 N N . ILE A 1 98 ? -33.216 -1.415 43.909 1.00 62.16 98 ILE A N 1
ATOM 775 C CA . ILE A 1 98 ? -32.970 0.030 43.960 1.00 62.16 98 ILE A CA 1
ATOM 776 C C . ILE A 1 98 ? -33.508 0.635 42.661 1.00 62.16 98 ILE A C 1
ATOM 778 O O . ILE A 1 98 ? -32.780 0.806 41.681 1.00 62.16 98 ILE A O 1
ATOM 782 N N . ILE A 1 99 ? -34.810 0.898 42.642 1.00 55.72 99 ILE A N 1
ATOM 783 C CA . ILE A 1 99 ? -35.466 1.690 41.605 1.00 55.72 99 ILE A CA 1
ATOM 784 C C . ILE A 1 99 ? -35.412 3.142 42.090 1.00 55.72 99 ILE A C 1
ATOM 786 O O . ILE A 1 99 ? -36.203 3.523 42.945 1.00 55.72 99 ILE A O 1
ATOM 790 N N . ASP A 1 100 ? -34.441 3.900 41.580 1.00 53.53 100 ASP A N 1
ATOM 791 C CA . ASP A 1 100 ? -34.517 5.366 41.498 1.00 53.53 100 ASP A CA 1
ATOM 792 C C . ASP A 1 100 ? -34.705 5.716 40.024 1.00 53.53 100 ASP A C 1
ATOM 794 O O . ASP A 1 100 ? -33.864 5.223 39.224 1.00 53.53 100 ASP A O 1
#

Organism: NCBI:txid1648923